Protein AF-A0A5P8VQI6-F1 (afdb_monomer)

Secondary structure (DSSP, 8-state):
--STT--SSPTTS--S-HHHHHHIIIIIIS--EEEEEE-TTS-EEEEEE--SSPPP-

Nearest PDB structures (foldseek):
  5cvv-assembly1_A  TM=3.395E-01  e=9.746E-01  Clarkia breweri
  6i72-assembly1_A  TM=4.329E-01  e=4.166E+00  Fragaria x ananassa
  5x11-assembly3_D  TM=4.216E-01  e=4.784E+00  Bacillus spizizenii str. W23
  7mp7-assembly1_A  TM=3.875E-01  e=4.464E+00  Thermus thermophilus

Mean predicted aligned error: 3.77 Å

InterPro domains:
  IPR003594 Histidine kinase/HSP90-like ATPase domain [PF02518] (1-53)
  IPR004358 Signal transduction histidine kinase-related protein, C-terminal [PR00344] (13-31)
  IPR004358 Signal transduction histidine kinase-related protein, C-terminal [PR00344] (38-51)
  IPR005467 Histidine kinase domain [PS50109] (1-54)
  IPR036890 Histidine kinase/HSP90-like ATPase superfamily [G3DSA:3.30.565.10] (1-56)
  IPR036890 Histidine kinase/HSP90-like ATPase superfamily [SSF55874] (1-52)

Foldseek 3Di:
DLDFQDDPDDPPPDRSHPNVVVCCVQCPVQVWDWDWDDDPPPDIDIDTDDDPDDPDD

pLDDT: mean 93.67, std 8.15, range [59.06, 98.31]

Radius of gyration: 13.98 Å; Cα contacts (8 Å, |Δi|>4): 62; chains: 1; bounding box: 34×17×42 Å

Organism: NCBI:txid2653204

Sequence (57 aa):
MFEPFFTTKPVGKGTGLGLSISYQIITQKHQVTLQCISAPGQGTEFVIVIPLKQQAI

Structure (mmCIF, N/CA/C/O backbone):
data_AF-A0A5P8VQI6-F1
#
_entry.id   AF-A0A5P8VQI6-F1
#
loop_
_atom_site.group_PDB
_atom_site.id
_atom_site.type_symbol
_atom_site.label_atom_id
_atom_site.label_alt_id
_atom_site.label_comp_id
_atom_site.label_asym_id
_atom_site.label_entity_id
_atom_site.label_seq_id
_atom_site.pdbx_PDB_ins_code
_atom_site.Cartn_x
_atom_site.Cartn_y
_atom_site.Cartn_z
_atom_site.occupancy
_atom_site.B_iso_or_equiv
_atom_site.auth_seq_id
_atom_site.auth_comp_id
_atom_site.auth_asym_id
_atom_site.auth_atom_id
_atom_site.pdbx_PDB_model_num
ATOM 1 N N . MET A 1 1 ? 5.837 -5.243 -0.472 1.00 88.81 1 MET A N 1
ATOM 2 C CA . MET A 1 1 ? 5.632 -3.898 -1.069 1.00 88.81 1 MET A CA 1
ATOM 3 C C . MET A 1 1 ? 5.558 -2.770 -0.039 1.00 88.81 1 MET A C 1
ATOM 5 O O . MET A 1 1 ? 5.677 -1.617 -0.438 1.00 88.81 1 MET A O 1
ATOM 9 N N . PHE A 1 2 ? 5.289 -3.062 1.241 1.00 95.19 2 PHE A N 1
ATOM 10 C CA . PHE A 1 2 ? 5.13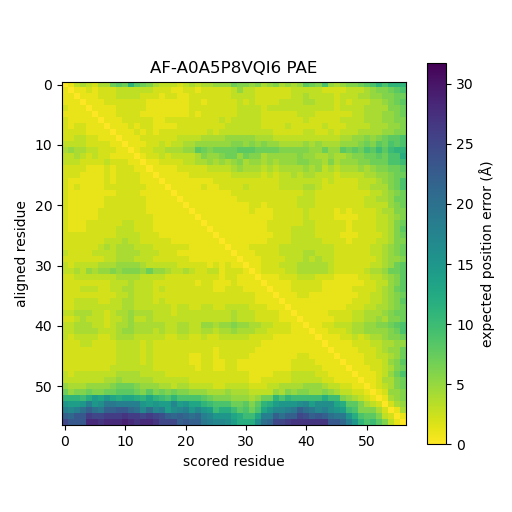5 -2.050 2.299 1.00 95.19 2 PHE A CA 1
ATOM 11 C C . PHE A 1 2 ? 6.426 -1.826 3.099 1.00 95.19 2 PHE A C 1
ATOM 13 O O . PHE A 1 2 ? 6.443 -1.066 4.064 1.00 95.19 2 PHE A O 1
ATOM 20 N N . GLU A 1 3 ? 7.513 -2.483 2.706 1.00 96.25 3 GLU A N 1
ATOM 21 C CA . GLU A 1 3 ? 8.836 -2.282 3.271 1.00 96.25 3 GLU A CA 1
ATOM 22 C C . GLU A 1 3 ? 9.372 -0.903 2.851 1.00 96.25 3 GLU A C 1
ATOM 24 O O . GLU A 1 3 ? 9.210 -0.509 1.689 1.00 96.25 3 GLU A O 1
ATOM 29 N N . PRO A 1 4 ? 10.020 -0.152 3.759 1.00 96.88 4 PRO A N 1
ATOM 30 C CA . PRO A 1 4 ? 10.673 1.100 3.401 1.00 96.88 4 PRO A CA 1
ATOM 31 C C . PRO A 1 4 ? 11.638 0.923 2.226 1.00 96.88 4 PRO A C 1
ATOM 33 O O . PRO A 1 4 ? 12.361 -0.069 2.148 1.00 96.88 4 PRO A O 1
ATOM 36 N N . PHE A 1 5 ? 11.661 1.910 1.332 1.00 96.06 5 PHE A N 1
ATOM 37 C CA . PHE A 1 5 ? 12.519 1.967 0.142 1.00 96.06 5 PHE A CA 1
ATOM 38 C C . PHE A 1 5 ? 12.207 0.942 -0.959 1.00 96.06 5 PHE A C 1
ATOM 40 O O . PHE A 1 5 ? 12.834 0.992 -2.019 1.00 96.06 5 PHE A O 1
ATOM 47 N N . PHE A 1 6 ? 11.214 0.063 -0.786 1.00 96.44 6 PHE A N 1
ATOM 48 C CA . PHE A 1 6 ? 10.780 -0.829 -1.860 1.00 96.44 6 PHE A CA 1
ATOM 49 C C . PHE A 1 6 ? 10.182 -0.026 -3.026 1.00 96.44 6 PHE A C 1
ATOM 51 O O . PHE A 1 6 ? 9.262 0.779 -2.863 1.00 96.44 6 PHE A O 1
ATOM 58 N N . THR A 1 7 ? 10.686 -0.258 -4.238 1.00 96.62 7 THR A N 1
ATOM 59 C CA . THR A 1 7 ? 10.163 0.362 -5.458 1.00 96.62 7 THR A CA 1
ATOM 60 C C . THR A 1 7 ? 10.493 -0.485 -6.681 1.00 96.62 7 THR A C 1
ATOM 62 O O . THR A 1 7 ? 11.582 -1.039 -6.788 1.00 96.62 7 THR A O 1
ATOM 65 N N . THR A 1 8 ? 9.563 -0.549 -7.632 1.00 96.38 8 THR A N 1
ATOM 66 C CA . THR A 1 8 ? 9.810 -1.092 -8.980 1.00 96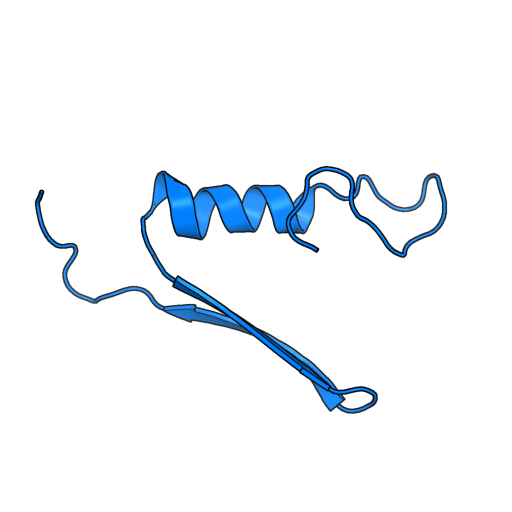.38 8 THR A CA 1
ATOM 67 C C . THR A 1 8 ? 10.265 -0.014 -9.966 1.00 96.38 8 THR A C 1
ATOM 69 O O . THR A 1 8 ? 10.643 -0.317 -11.094 1.00 96.38 8 THR A O 1
ATOM 72 N N . LYS A 1 9 ? 10.229 1.264 -9.561 1.00 96.31 9 LYS A N 1
ATOM 73 C CA . LY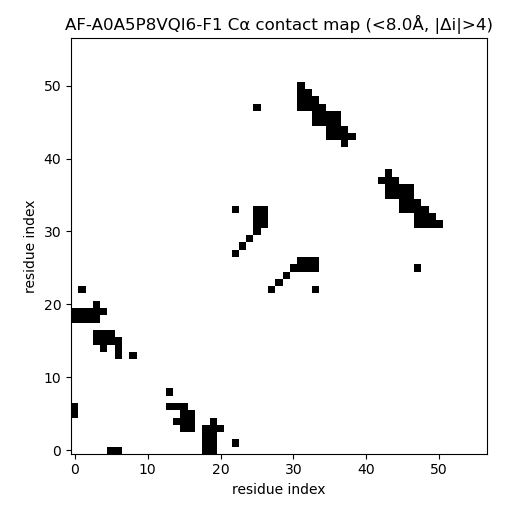S A 1 9 ? 10.720 2.379 -10.377 1.00 96.31 9 LYS A CA 1
ATOM 74 C C . LYS A 1 9 ? 12.254 2.359 -10.448 1.00 96.31 9 LYS A C 1
ATOM 76 O O . LYS A 1 9 ? 12.887 2.025 -9.447 1.00 96.31 9 LYS A O 1
ATOM 81 N N . PRO A 1 10 ? 12.850 2.805 -11.568 1.00 97.31 10 PRO A N 1
ATOM 82 C CA . PRO A 1 10 ? 14.296 2.968 -11.682 1.00 97.31 10 PRO A CA 1
ATOM 83 C C . PRO A 1 10 ? 14.890 3.906 -10.623 1.00 97.31 10 PRO A C 1
ATOM 85 O O . PRO A 1 10 ? 14.200 4.764 -10.059 1.00 97.31 10 PRO A O 1
ATOM 88 N N . VAL A 1 11 ? 16.204 3.790 -10.416 1.00 95.06 11 VAL A N 1
ATOM 89 C CA . VAL A 1 11 ? 16.974 4.656 -9.511 1.00 95.06 11 VAL A CA 1
ATOM 90 C C . VAL A 1 11 ? 16.747 6.134 -9.852 1.00 95.06 11 VAL A C 1
ATOM 92 O O . VAL A 1 11 ? 16.717 6.527 -11.017 1.00 95.06 11 VAL A O 1
ATOM 95 N N . GLY A 1 12 ? 16.541 6.957 -8.820 1.00 94.88 12 GLY A N 1
ATOM 96 C CA . GLY A 1 12 ? 16.302 8.397 -8.960 1.00 94.88 12 GLY A CA 1
ATOM 97 C C . GLY A 1 12 ? 14.882 8.791 -9.394 1.00 94.88 12 GLY A C 1
ATOM 98 O O . GLY A 1 12 ? 14.599 9.980 -9.508 1.00 94.88 12 GLY A O 1
ATOM 99 N N . LYS A 1 13 ? 13.964 7.836 -9.618 1.00 95.00 13 LYS A N 1
ATOM 100 C CA . LYS A 1 13 ? 12.559 8.111 -10.006 1.00 95.00 13 LYS A CA 1
ATOM 101 C C . LYS A 1 13 ? 11.549 7.973 -8.861 1.00 95.00 13 LYS A C 1
ATOM 103 O O . LYS A 1 13 ? 10.340 8.091 -9.071 1.00 95.00 13 LYS A O 1
ATOM 108 N N . GLY A 1 14 ? 12.028 7.724 -7.648 1.00 94.00 14 GLY A N 1
ATOM 109 C CA . GLY A 1 14 ? 11.214 7.645 -6.444 1.00 94.00 14 GLY A CA 1
ATOM 110 C C . GLY A 1 14 ? 12.034 7.194 -5.243 1.00 94.00 14 GLY A C 1
ATOM 111 O O . GLY A 1 14 ? 13.115 6.636 -5.399 1.00 94.00 14 GLY A O 1
ATOM 112 N N . THR A 1 15 ? 11.503 7.439 -4.049 1.00 95.94 15 THR A N 1
ATOM 113 C CA . THR A 1 15 ? 12.146 7.068 -2.780 1.00 95.94 15 THR A CA 1
ATOM 114 C C . THR A 1 15 ? 11.711 5.700 -2.261 1.00 95.94 15 THR A C 1
ATOM 116 O O . THR A 1 15 ? 12.341 5.173 -1.356 1.00 95.94 15 THR A O 1
ATOM 119 N N . GLY A 1 16 ? 10.613 5.138 -2.784 1.00 96.25 16 GLY A N 1
ATOM 120 C CA . GLY A 1 16 ? 10.029 3.891 -2.273 1.00 96.25 16 GLY A CA 1
ATOM 121 C C . GLY A 1 16 ? 9.405 4.008 -0.874 1.00 96.25 16 GLY A C 1
ATOM 122 O O . GLY A 1 16 ? 9.204 3.000 -0.212 1.00 96.25 16 GLY A O 1
ATOM 123 N N . LEU A 1 17 ? 9.110 5.225 -0.395 1.00 97.75 17 LEU A N 1
ATOM 124 C CA . LEU A 1 17 ? 8.616 5.452 0.975 1.00 97.75 17 LEU A CA 1
ATOM 125 C C . LEU A 1 17 ? 7.091 5.594 1.099 1.00 97.75 17 LEU A C 1
ATOM 127 O O . LEU A 1 17 ? 6.548 5.490 2.194 1.00 97.75 17 LEU A O 1
ATOM 131 N N . GLY A 1 18 ? 6.378 5.853 0.001 1.00 96.69 18 GLY A N 1
ATOM 132 C CA . GLY A 1 18 ? 4.953 6.207 0.067 1.00 96.69 1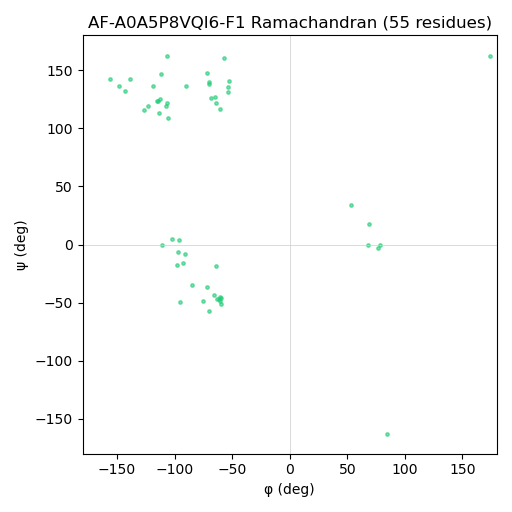8 GLY A CA 1
ATOM 133 C C . GLY A 1 18 ? 4.079 5.115 0.695 1.00 96.69 18 GLY A C 1
ATOM 134 O O . GLY A 1 18 ? 3.296 5.389 1.606 1.00 96.69 18 GLY A O 1
ATOM 135 N N . LEU A 1 19 ? 4.241 3.866 0.244 1.00 97.25 19 LEU A N 1
ATOM 136 C CA . LEU A 1 19 ? 3.451 2.741 0.751 1.00 97.25 19 LEU A CA 1
ATOM 137 C C . LEU A 1 19 ? 3.849 2.338 2.173 1.00 97.25 19 LEU A C 1
ATOM 139 O O . LEU A 1 19 ? 2.965 2.018 2.961 1.00 97.25 19 LEU A O 1
ATOM 143 N N . SER A 1 20 ? 5.133 2.407 2.534 1.00 97.56 20 SER A N 1
ATOM 144 C CA . SER A 1 20 ? 5.573 2.088 3.896 1.00 97.56 20 SER A CA 1
ATOM 145 C C . SER A 1 20 ? 5.026 3.086 4.918 1.00 97.56 20 SER A C 1
ATOM 147 O O . SER A 1 20 ? 4.514 2.678 5.958 1.00 97.56 20 SER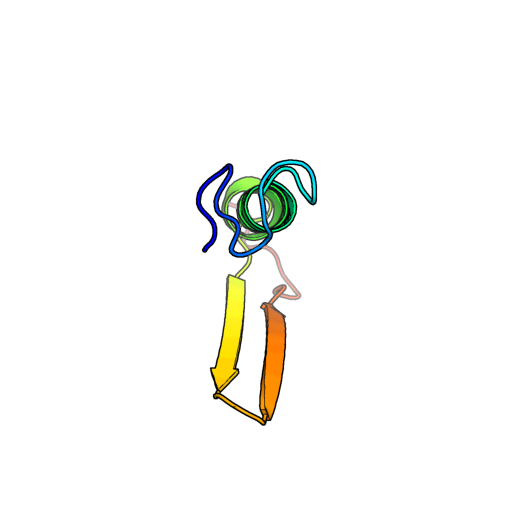 A O 1
ATOM 149 N N . ILE A 1 21 ? 5.053 4.387 4.598 1.00 97.75 21 ILE A N 1
ATOM 150 C CA . ILE A 1 21 ? 4.475 5.439 5.450 1.00 97.75 21 ILE A CA 1
ATOM 151 C C . ILE A 1 21 ? 2.961 5.243 5.583 1.00 97.75 21 ILE A C 1
ATOM 153 O O . ILE A 1 21 ? 2.426 5.269 6.690 1.00 97.75 21 ILE A O 1
ATOM 157 N N . SER A 1 22 ? 2.270 4.996 4.466 1.00 97.62 22 SER A N 1
ATOM 158 C CA . SER A 1 22 ? 0.820 4.763 4.473 1.00 97.62 22 SER A CA 1
ATOM 159 C C . SER A 1 22 ? 0.454 3.551 5.334 1.00 97.62 22 SER A C 1
ATOM 161 O O . SER A 1 22 ? -0.433 3.640 6.179 1.00 97.62 22 SER A O 1
ATOM 163 N N . TYR A 1 23 ? 1.181 2.440 5.184 1.00 97.38 23 TYR A N 1
ATOM 164 C CA . TYR A 1 23 ? 0.967 1.227 5.969 1.00 97.38 23 TYR A CA 1
ATOM 165 C C . TYR A 1 23 ? 1.163 1.468 7.469 1.00 97.38 23 TYR A C 1
ATOM 167 O O . TYR A 1 23 ? 0.321 1.054 8.263 1.00 97.38 23 TYR A O 1
ATOM 175 N N . GLN A 1 24 ? 2.230 2.170 7.866 1.00 97.25 24 GLN A N 1
ATOM 176 C CA . GLN A 1 24 ? 2.490 2.516 9.269 1.00 97.25 24 GLN A CA 1
ATOM 177 C C . GLN A 1 24 ? 1.374 3.383 9.863 1.00 97.25 24 GLN A C 1
ATOM 179 O O . GLN A 1 24 ? 0.874 3.089 10.948 1.00 97.25 24 GLN A O 1
ATOM 184 N N . ILE A 1 25 ? 0.944 4.425 9.146 1.00 96.75 25 ILE A N 1
ATOM 185 C CA . ILE A 1 25 ? -0.144 5.304 9.595 1.00 96.75 25 ILE A CA 1
ATOM 186 C C . ILE A 1 25 ? -1.427 4.491 9.794 1.00 96.75 25 ILE A C 1
ATOM 188 O O . ILE A 1 25 ? -2.036 4.543 10.860 1.00 96.75 25 ILE A O 1
ATOM 192 N N . ILE A 1 26 ? -1.824 3.712 8.793 1.00 96.44 26 ILE A N 1
ATOM 193 C CA . ILE A 1 26 ? -3.103 3.000 8.799 1.00 96.44 26 ILE A CA 1
ATOM 194 C C . ILE A 1 26 ? -3.073 1.865 9.838 1.00 96.44 26 ILE A C 1
ATOM 196 O O . ILE A 1 26 ? -3.861 1.857 10.781 1.00 96.44 26 ILE A O 1
ATOM 200 N N . THR A 1 27 ? -2.120 0.941 9.730 1.00 94.31 27 THR A N 1
ATOM 201 C CA . THR A 1 27 ? -2.137 -0.305 10.515 1.00 94.31 27 THR A CA 1
ATOM 202 C C . THR A 1 27 ? -1.534 -0.174 11.908 1.00 94.31 27 THR A C 1
ATOM 204 O O . THR A 1 27 ? -2.023 -0.807 12.836 1.00 94.31 27 THR A O 1
ATOM 207 N N . GLN A 1 28 ? -0.494 0.646 12.085 1.00 94.25 28 GLN A N 1
ATOM 208 C CA . GLN A 1 28 ? 0.227 0.726 13.361 1.00 94.25 28 GLN A CA 1
ATOM 209 C C . GLN A 1 28 ? -0.300 1.875 14.217 1.00 94.25 28 GLN A C 1
ATOM 211 O O . GLN A 1 28 ? -0.622 1.678 15.385 1.00 94.25 28 GLN A O 1
ATOM 216 N N . LYS A 1 29 ? -0.426 3.076 13.638 1.00 94.38 29 LYS A N 1
ATOM 217 C CA . LYS A 1 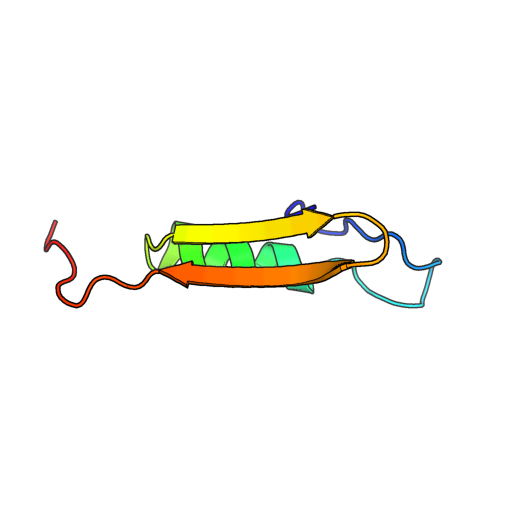29 ? -0.887 4.257 14.379 1.00 94.38 29 LYS A CA 1
ATOM 218 C C . LYS A 1 29 ? -2.394 4.230 14.624 1.00 94.38 29 LYS A C 1
ATOM 220 O O . LYS A 1 29 ? -2.826 4.482 15.744 1.00 94.38 29 LYS A O 1
ATOM 225 N N . HIS A 1 30 ? -3.186 3.956 13.590 1.00 92.75 30 HIS A N 1
ATOM 226 C CA . HIS A 1 30 ? -4.648 3.991 13.682 1.00 92.75 30 HIS A CA 1
ATOM 227 C C . HIS A 1 30 ? -5.290 2.617 13.923 1.00 92.75 30 HIS A C 1
ATOM 229 O O . HIS A 1 30 ? -6.494 2.559 14.172 1.00 92.75 30 HIS A O 1
ATOM 235 N N . GLN A 1 31 ? -4.500 1.534 13.898 1.00 92.94 31 GLN A N 1
ATOM 236 C CA . GLN A 1 31 ? -4.963 0.157 14.138 1.00 92.94 31 GLN A CA 1
ATOM 237 C C . GLN A 1 31 ? -6.146 -0.235 13.236 1.00 92.94 31 GLN A C 1
ATOM 239 O O . GLN A 1 31 ? -7.046 -0.973 13.631 1.00 92.94 31 GLN A O 1
ATOM 244 N N . VAL A 1 32 ? -6.148 0.287 12.008 1.00 94.56 32 VAL A N 1
ATOM 245 C CA . VAL A 1 32 ? -7.150 0.007 10.976 1.00 94.56 32 VAL A CA 1
ATOM 246 C C . VAL A 1 32 ? -6.571 -0.884 9.888 1.00 94.56 32 VAL A C 1
ATOM 248 O O . VAL A 1 32 ? -5.357 -1.042 9.752 1.00 94.56 32 VAL A O 1
ATOM 251 N N . THR A 1 33 ? -7.451 -1.505 9.108 1.00 94.50 33 THR A N 1
ATOM 252 C CA . THR A 1 33 ? -7.039 -2.486 8.100 1.00 94.50 33 THR A CA 1
ATOM 253 C C . THR A 1 33 ? -6.773 -1.812 6.756 1.00 94.50 33 THR A C 1
ATOM 255 O O . THR A 1 33 ? -7.572 -0.994 6.302 1.00 94.50 33 THR A O 1
ATOM 258 N N . LEU A 1 34 ? -5.674 -2.203 6.102 1.00 96.44 34 LEU A N 1
ATOM 259 C CA . LEU A 1 34 ? -5.363 -1.887 4.706 1.00 96.44 34 LEU A CA 1
ATOM 260 C C . LEU A 1 34 ? -5.370 -3.180 3.884 1.00 96.44 34 LEU A C 1
ATOM 262 O O . LEU A 1 34 ? -4.615 -4.103 4.188 1.00 96.44 34 LEU A O 1
ATOM 266 N N . GLN A 1 35 ? -6.181 -3.234 2.832 1.00 96.81 35 GLN A N 1
ATOM 267 C CA . GLN A 1 35 ? -6.213 -4.335 1.869 1.00 96.81 35 GLN A CA 1
ATOM 268 C C . GLN A 1 35 ? -5.691 -3.860 0.512 1.00 96.81 35 GLN A C 1
ATOM 270 O O . GLN A 1 35 ? -5.880 -2.704 0.135 1.00 96.81 35 GLN A O 1
ATOM 275 N N . CYS A 1 36 ? -5.036 -4.759 -0.220 1.00 96.81 36 CYS A N 1
ATOM 276 C CA . CYS A 1 36 ? -4.558 -4.522 -1.578 1.00 96.81 36 CYS A CA 1
ATOM 277 C C . CYS A 1 36 ? -5.161 -5.583 -2.495 1.00 96.81 36 CYS A C 1
ATOM 279 O O . CYS A 1 36 ? -4.934 -6.778 -2.293 1.00 96.81 36 CYS A O 1
ATOM 281 N N . ILE A 1 37 ? -5.933 -5.139 -3.480 1.00 98.06 37 ILE A N 1
ATOM 282 C CA . ILE A 1 37 ? -6.587 -5.979 -4.477 1.00 98.06 37 ILE A CA 1
ATOM 283 C C . ILE A 1 37 ? -5.931 -5.643 -5.812 1.00 98.06 37 ILE A C 1
ATOM 285 O O . ILE A 1 37 ? -6.017 -4.520 -6.303 1.00 98.06 37 ILE A O 1
ATOM 289 N N . SER A 1 38 ? -5.204 -6.596 -6.388 1.00 96.94 38 SER A N 1
ATOM 290 C CA . SER A 1 38 ? -4.483 -6.377 -7.640 1.00 96.94 38 SER A CA 1
ATOM 291 C C . SER A 1 38 ? -4.420 -7.657 -8.454 1.00 96.94 38 SER A C 1
ATOM 293 O O . SER A 1 38 ? -4.138 -8.731 -7.921 1.00 96.94 38 SER A O 1
ATOM 295 N N . ALA A 1 39 ? -4.655 -7.520 -9.756 1.00 97.56 39 ALA A N 1
ATOM 296 C CA . ALA A 1 39 ? -4.469 -8.576 -10.736 1.00 97.56 39 ALA A CA 1
ATOM 297 C C . ALA A 1 39 ? -3.827 -7.990 -12.008 1.00 97.56 39 ALA A C 1
ATOM 299 O O . ALA A 1 39 ? -4.160 -6.865 -12.402 1.00 97.56 39 ALA A O 1
ATOM 300 N N . PRO A 1 40 ? -2.917 -8.722 -12.681 1.00 97.62 40 PRO A N 1
ATOM 301 C CA . PRO A 1 40 ? -2.297 -8.249 -13.916 1.00 97.62 40 PRO A CA 1
ATOM 302 C C . PRO A 1 40 ? -3.336 -7.827 -14.962 1.00 97.62 40 PRO A C 1
ATOM 304 O O . PRO A 1 40 ? -4.295 -8.547 -15.227 1.00 97.62 40 PRO A O 1
ATOM 307 N N . GLY A 1 41 ? -3.145 -6.643 -15.549 1.00 98.00 41 GLY A N 1
ATOM 308 C CA . GLY A 1 41 ? -4.042 -6.086 -16.568 1.00 98.00 41 GLY A CA 1
ATOM 309 C C . GLY A 1 41 ? -5.361 -5.495 -16.049 1.00 98.00 41 GLY A C 1
ATOM 310 O O . GLY A 1 41 ? -6.097 -4.933 -16.851 1.00 98.00 41 GLY A O 1
ATOM 311 N N . GLN A 1 42 ? -5.653 -5.569 -14.745 1.00 98.19 42 GLN A N 1
ATOM 312 C CA . GLN A 1 42 ? -6.913 -5.077 -14.152 1.00 98.19 42 GLN A CA 1
ATOM 313 C C . GLN A 1 42 ? -6.729 -3.840 -13.257 1.00 98.19 42 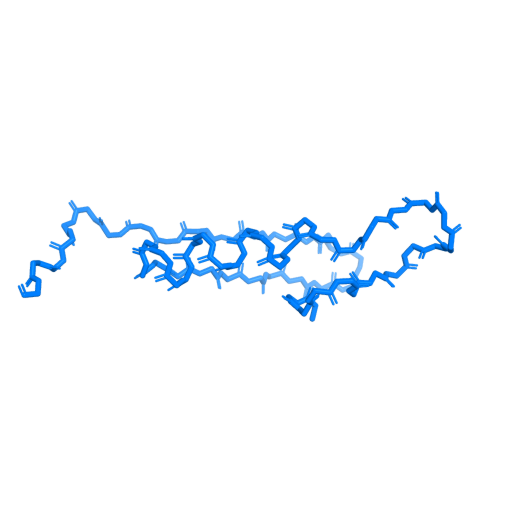GLN A C 1
ATOM 315 O O . GLN A 1 42 ? -7.693 -3.306 -12.719 1.00 98.19 42 GLN A O 1
ATOM 320 N N . GLY A 1 43 ? -5.490 -3.365 -13.110 1.00 97.94 43 GLY A N 1
ATOM 321 C CA . GLY A 1 43 ? -5.150 -2.271 -12.206 1.00 97.94 43 GLY A CA 1
ATOM 322 C C . GLY A 1 43 ? -4.915 -2.740 -10.768 1.00 97.94 43 GLY A C 1
ATOM 323 O O . GLY A 1 43 ? -4.660 -3.917 -10.498 1.00 97.94 43 GLY A O 1
ATOM 324 N N . THR A 1 44 ? -4.949 -1.782 -9.847 1.00 97.81 44 THR A N 1
ATOM 325 C CA . THR A 1 44 ? -4.688 -2.003 -8.424 1.00 97.81 44 THR A CA 1
ATOM 326 C C . THR A 1 44 ? -5.616 -1.125 -7.601 1.00 97.81 44 THR A C 1
ATOM 328 O O . THR A 1 44 ? -5.697 0.080 -7.840 1.00 97.81 44 THR A O 1
ATOM 331 N N . GLU A 1 45 ? -6.255 -1.718 -6.603 1.00 98.31 45 GLU A N 1
ATOM 332 C CA . GLU A 1 45 ? -7.117 -1.053 -5.636 1.00 98.31 45 GLU A CA 1
ATOM 333 C C . GLU A 1 45 ? -6.551 -1.231 -4.222 1.00 98.31 45 GLU A C 1
ATOM 335 O O . GLU A 1 45 ? -6.120 -2.317 -3.828 1.00 98.31 45 GLU A O 1
ATOM 340 N N . PHE A 1 46 ? -6.557 -0.146 -3.449 1.00 97.81 46 PHE A N 1
ATOM 341 C CA . PHE A 1 46 ? -6.225 -0.161 -2.029 1.00 97.81 46 PHE A CA 1
ATOM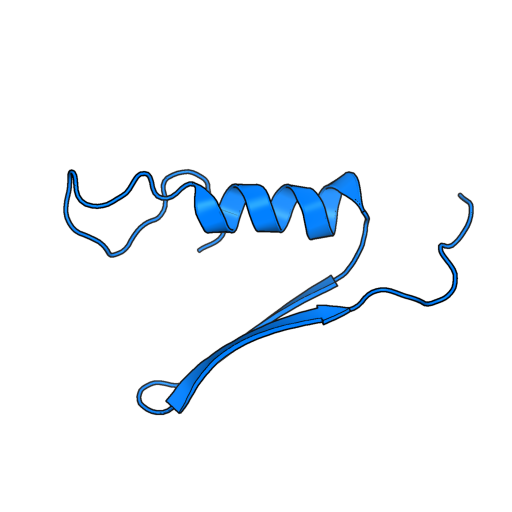 342 C C . PHE A 1 46 ? -7.466 0.224 -1.229 1.00 97.81 46 PHE A C 1
ATOM 344 O O . PHE A 1 46 ? -8.017 1.306 -1.429 1.00 97.81 46 PHE A O 1
ATOM 351 N N . VAL A 1 47 ? -7.877 -0.640 -0.303 1.00 98.06 47 VAL A N 1
ATOM 352 C CA . VAL A 1 47 ? -9.080 -0.452 0.516 1.00 98.06 47 VAL A CA 1
ATOM 353 C C . VAL A 1 47 ? -8.673 -0.231 1.967 1.00 98.06 47 VAL A C 1
ATOM 355 O O . VAL A 1 47 ? -7.962 -1.048 2.552 1.00 98.06 47 VAL A O 1
ATOM 358 N N . ILE A 1 48 ? -9.135 0.871 2.557 1.00 97.44 48 ILE A N 1
ATOM 359 C CA . ILE A 1 48 ? -8.915 1.200 3.968 1.00 97.44 48 ILE A CA 1
ATOM 360 C C . ILE A 1 48 ? -10.225 0.977 4.718 1.00 97.44 48 ILE A C 1
ATOM 362 O O . ILE A 1 48 ? -11.234 1.602 4.400 1.00 97.44 48 ILE A O 1
ATOM 366 N N . VAL A 1 49 ? -10.209 0.105 5.726 1.00 95.31 49 VAL A N 1
ATOM 367 C CA . VAL A 1 49 ? -11.396 -0.219 6.529 1.00 95.31 49 VAL A CA 1
ATOM 368 C C . VAL A 1 49 ? -11.272 0.435 7.898 1.00 95.31 49 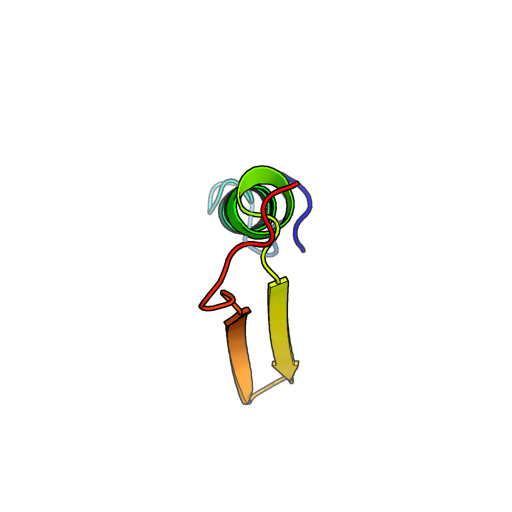VAL A C 1
ATOM 370 O O . VAL A 1 49 ? -10.460 0.016 8.725 1.00 95.31 49 VAL A O 1
ATOM 373 N N . ILE A 1 50 ? -12.094 1.460 8.126 1.00 94.31 50 ILE A N 1
ATOM 374 C CA . ILE A 1 50 ? -12.159 2.207 9.384 1.00 94.31 50 ILE A CA 1
ATOM 375 C C . ILE A 1 50 ? -13.456 1.821 10.108 1.00 94.31 50 ILE A C 1
ATOM 377 O O . ILE A 1 50 ? -14.538 2.034 9.555 1.00 94.31 50 ILE A O 1
ATOM 381 N N . PRO A 1 51 ? -13.394 1.255 11.327 1.00 89.06 51 PRO A N 1
ATOM 382 C CA . PRO A 1 51 ? -14.589 0.950 12.093 1.00 89.06 51 PRO A CA 1
ATOM 383 C C . PRO A 1 51 ? -15.243 2.248 12.581 1.00 89.06 51 PRO A C 1
ATOM 385 O O . PRO A 1 51 ? -14.571 3.164 13.045 1.00 89.06 51 PRO A O 1
ATOM 388 N N . LEU A 1 52 ? -16.577 2.310 12.544 1.00 90.06 52 LEU A N 1
ATOM 389 C CA . LEU A 1 52 ? -17.335 3.473 13.038 1.00 90.06 52 LEU A CA 1
ATOM 390 C C . LEU A 1 52 ? -17.177 3.696 14.549 1.00 90.06 52 LEU A C 1
ATOM 392 O O . LEU A 1 52 ? -17.472 4.775 15.058 1.00 90.06 52 LEU A O 1
ATOM 396 N N . LYS A 1 53 ? -16.740 2.663 15.271 1.00 85.62 53 LYS A N 1
ATOM 397 C CA . LYS A 1 53 ? -16.411 2.722 16.690 1.00 85.62 53 LYS A CA 1
ATOM 398 C C . LYS A 1 53 ? -15.000 2.189 16.864 1.00 85.62 53 LYS A C 1
ATOM 400 O O . LYS A 1 53 ? -14.755 1.011 16.610 1.00 85.62 53 LYS A O 1
ATOM 405 N N . GLN A 1 54 ? -14.093 3.048 17.312 1.00 73.38 54 GLN A N 1
ATOM 406 C CA . GLN A 1 54 ? -12.796 2.599 17.797 1.00 73.38 54 GLN A CA 1
ATOM 407 C C . GLN A 1 54 ? -13.050 1.834 19.101 1.00 73.38 54 GLN A C 1
ATOM 409 O O . GLN A 1 54 ? -13.712 2.364 19.997 1.00 73.38 54 GLN A O 1
ATOM 414 N N . GLN A 1 55 ? -12.573 0.593 19.211 1.00 68.56 55 GLN A N 1
ATOM 415 C CA . GLN A 1 55 ? -12.532 -0.060 20.517 1.00 68.56 55 GLN A CA 1
ATOM 416 C C . GLN A 1 55 ? -11.636 0.796 21.416 1.00 68.56 55 GLN A C 1
ATOM 418 O O . GLN A 1 55 ? -10.464 1.008 21.103 1.00 68.56 55 GLN A O 1
ATOM 423 N N . ALA A 1 56 ? -12.215 1.355 22.480 1.00 62.66 56 ALA A N 1
ATOM 424 C CA . ALA A 1 56 ? -11.422 1.910 23.562 1.00 62.66 56 ALA A CA 1
ATOM 425 C C . ALA A 1 56 ? -10.665 0.734 24.188 1.00 62.66 56 ALA A C 1
ATOM 427 O O . ALA A 1 56 ? -11.293 -0.264 24.549 1.00 62.66 56 ALA A O 1
ATOM 428 N N . ILE A 1 57 ? -9.336 0.835 24.203 1.00 59.06 57 ILE A N 1
ATOM 429 C CA . ILE A 1 57 ? -8.456 -0.114 24.893 1.00 59.06 57 ILE A CA 1
ATOM 430 C C . ILE A 1 57 ? -8.577 0.134 26.393 1.00 59.06 57 ILE A C 1
ATOM 432 O O . ILE A 1 57 ? -8.546 1.328 26.776 1.00 59.06 57 ILE A O 1
#

Solvent-accessible surface area (backbone atoms only — not comparable to full-atom values): 3683 Å² total; per-residue (Å²): 118,55,50,74,55,44,63,92,65,58,90,88,71,66,71,24,43,68,52,21,53,51,46,44,50,40,45,66,73,64,67,30,51,78,46,80,50,70,48,92,95,74,56,77,47,77,48,76,52,76,68,97,63,78,80,82,128